Protein AF-A0AA47IMC3-F1 (afdb_monomer_lite)

pLDDT: mean 81.29, std 11.77, range [48.22, 93.5]

Radius of gyration: 18.33 Å; chains: 1; bounding box: 44×22×48 Å

Organism: Streptococcus macedonicus (NCBI:txid59310)

Foldseek 3Di:
DPPDDDDDDDDDDQKDWDFQPPPVWPKDKDKDWDWDCDPVDNDIDIKIKIWIKTFPDWDFDPDPDDDDPRIGMTRTDMGTDDMDID

Secondary structure (DSSP, 8-state):
-------------SEEEEESS--S--EEEEEEEEEEE-TT-SSEEEEEEEEEEEEEEEEE---SS---TTEEEEEEEEEEEEEEE-

Sequence (86 aa):
MVDEKADVIINFPNYLFLKDENTSQNLIRIELKLSYNDMFRRNKKELGVLLDFQVLGETLAPAPYPYKDGFSYYFVRIGFVSALHL

Structure (mmCIF, N/CA/C/O backbone):
data_AF-A0AA47IMC3-F1
#
_entry.id   AF-A0AA47IMC3-F1
#
loop_
_atom_site.group_PDB
_atom_site.id
_atom_site.type_symbol
_atom_site.label_atom_id
_atom_site.label_alt_id
_atom_site.label_comp_id
_atom_site.label_asym_id
_atom_site.label_entity_id
_atom_site.label_seq_id
_atom_site.pdbx_PDB_ins_code
_atom_site.Cartn_x
_atom_site.Cartn_y
_atom_site.Cartn_z
_atom_site.occupancy
_atom_site.B_iso_or_equiv
_atom_site.auth_seq_id
_atom_site.auth_comp_id
_atom_site.auth_asym_id
_atom_site.auth_atom_id
_atom_site.pdbx_PDB_model_num
ATOM 1 N N . MET A 1 1 ? 21.901 -10.215 -26.463 1.00 48.22 1 MET A N 1
ATOM 2 C CA . MET A 1 1 ? 21.454 -9.292 -25.404 1.00 48.22 1 MET A CA 1
ATOM 3 C C . MET A 1 1 ? 20.461 -10.073 -24.579 1.00 48.22 1 MET A C 1
ATOM 5 O O . MET A 1 1 ? 19.522 -10.597 -25.159 1.00 48.22 1 MET A O 1
ATOM 9 N N . VAL A 1 2 ? 20.755 -10.301 -23.304 1.00 53.09 2 VAL A N 1
ATOM 10 C CA . VAL A 1 2 ? 19.776 -10.884 -22.385 1.00 53.09 2 VAL A CA 1
ATOM 11 C C . VAL A 1 2 ? 18.843 -9.735 -22.026 1.00 53.09 2 VAL A C 1
ATOM 13 O O . VAL A 1 2 ? 19.332 -8.700 -21.578 1.00 53.09 2 VAL A O 1
ATOM 16 N N . ASP A 1 3 ? 17.548 -9.873 -22.297 1.00 56.22 3 ASP A N 1
ATOM 17 C CA . ASP A 1 3 ? 16.541 -8.951 -21.770 1.00 56.22 3 ASP A CA 1
ATOM 18 C C . ASP A 1 3 ? 16.510 -9.135 -20.250 1.00 56.22 3 ASP A C 1
ATOM 20 O O . ASP A 1 3 ? 15.816 -10.002 -19.716 1.00 56.22 3 ASP A O 1
ATOM 24 N N . GLU A 1 4 ? 17.355 -8.383 -19.547 1.00 65.69 4 GLU A N 1
ATOM 25 C CA . GLU A 1 4 ? 17.391 -8.381 -18.091 1.00 65.69 4 GLU A CA 1
ATOM 26 C C . GLU A 1 4 ? 16.090 -7.768 -17.576 1.00 65.69 4 GLU A C 1
ATOM 28 O O . GLU A 1 4 ? 15.853 -6.562 -17.654 1.00 65.69 4 GLU A O 1
ATOM 33 N N . LYS A 1 5 ? 15.221 -8.638 -17.067 1.00 70.25 5 LYS A N 1
ATOM 34 C CA . LYS A 1 5 ? 13.968 -8.268 -16.424 1.00 70.25 5 LYS A CA 1
ATOM 35 C C . LYS A 1 5 ? 14.166 -8.282 -14.912 1.00 70.25 5 LYS A C 1
ATOM 37 O O . LYS A 1 5 ? 14.619 -9.278 -14.353 1.00 70.25 5 LYS A O 1
ATOM 42 N N . ALA A 1 6 ? 13.792 -7.190 -14.257 1.00 73.31 6 ALA A N 1
ATOM 43 C CA . ALA A 1 6 ? 13.660 -7.131 -12.808 1.00 73.31 6 ALA A CA 1
ATOM 44 C C . ALA A 1 6 ? 12.172 -7.171 -12.454 1.00 73.31 6 ALA A C 1
ATOM 46 O O . ALA A 1 6 ? 11.413 -6.292 -12.862 1.00 73.31 6 ALA A O 1
ATOM 47 N N . ASP A 1 7 ? 11.762 -8.192 -11.707 1.00 80.50 7 ASP A N 1
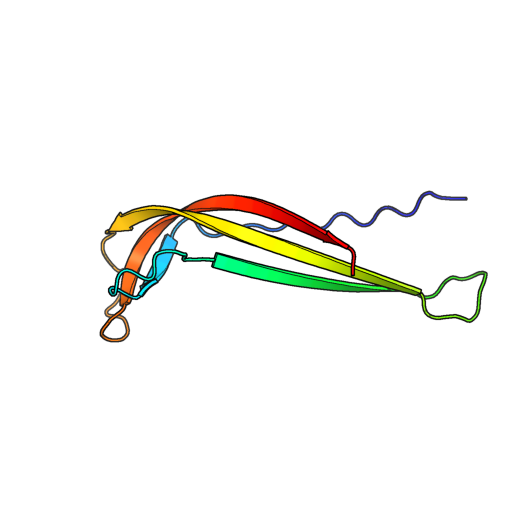ATOM 48 C CA . ASP A 1 7 ? 10.403 -8.305 -11.189 1.00 80.50 7 ASP A CA 1
ATOM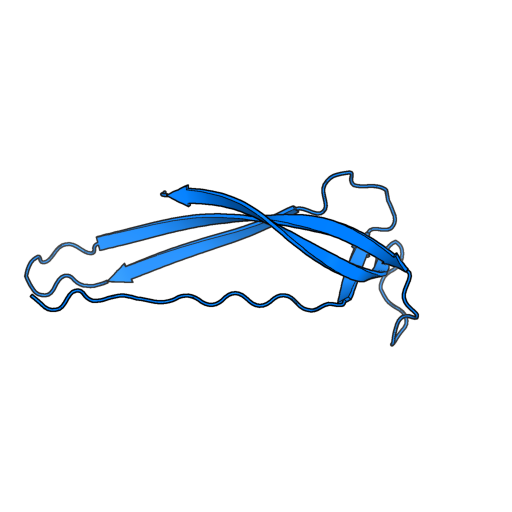 49 C C . ASP A 1 7 ? 10.356 -7.787 -9.748 1.00 80.50 7 ASP A C 1
ATOM 51 O O . ASP A 1 7 ? 11.108 -8.238 -8.883 1.00 80.50 7 ASP A O 1
ATOM 55 N N . VAL A 1 8 ? 9.464 -6.829 -9.488 1.00 79.94 8 VAL A N 1
ATOM 56 C CA . VAL A 1 8 ? 9.213 -6.286 -8.148 1.00 79.94 8 VAL A CA 1
ATOM 57 C C . VAL A 1 8 ? 7.830 -6.734 -7.701 1.00 79.94 8 VAL A C 1
ATOM 59 O O . VAL A 1 8 ? 6.830 -6.407 -8.335 1.00 79.94 8 VAL A O 1
ATOM 62 N N . ILE A 1 9 ? 7.776 -7.479 -6.597 1.00 85.81 9 ILE A N 1
ATOM 63 C CA . ILE A 1 9 ? 6.529 -7.981 -6.014 1.00 85.81 9 ILE A CA 1
ATOM 64 C C . ILE A 1 9 ? 6.226 -7.169 -4.757 1.00 85.81 9 ILE A C 1
ATOM 66 O O . ILE A 1 9 ? 7.021 -7.152 -3.818 1.00 85.81 9 ILE A O 1
ATOM 70 N N . ILE A 1 10 ? 5.068 -6.512 -4.735 1.00 86.31 10 ILE A N 1
ATOM 71 C CA . ILE A 1 10 ? 4.594 -5.722 -3.596 1.00 86.31 10 ILE A CA 1
ATOM 72 C C . ILE A 1 10 ? 3.402 -6.449 -2.986 1.00 86.31 10 ILE A C 1
ATOM 74 O O . ILE A 1 10 ? 2.388 -6.650 -3.649 1.00 86.31 10 ILE A O 1
ATOM 78 N N . ASN A 1 11 ? 3.532 -6.827 -1.716 1.00 90.19 11 ASN A N 1
ATOM 79 C CA . ASN A 1 11 ? 2.469 -7.464 -0.952 1.00 90.19 11 ASN A CA 1
ATOM 80 C C . ASN A 1 11 ? 2.019 -6.528 0.162 1.00 90.19 11 ASN A C 1
ATOM 82 O O . ASN A 1 11 ? 2.846 -6.000 0.906 1.00 90.19 11 ASN A O 1
ATOM 86 N N . PHE A 1 12 ? 0.708 -6.373 0.304 1.00 90.19 12 PHE A N 1
ATOM 87 C CA . PHE A 1 12 ? 0.125 -5.624 1.403 1.00 90.19 12 PHE A CA 1
ATOM 88 C C . PHE A 1 12 ? -0.503 -6.560 2.435 1.00 90.19 12 PHE A C 1
ATOM 90 O O . PHE A 1 12 ? -1.083 -7.581 2.056 1.00 90.19 12 PHE A O 1
ATOM 97 N N . PRO A 1 13 ? -0.421 -6.228 3.734 1.00 90.31 13 PRO A N 1
ATOM 98 C CA . PRO A 1 13 ? -1.158 -6.9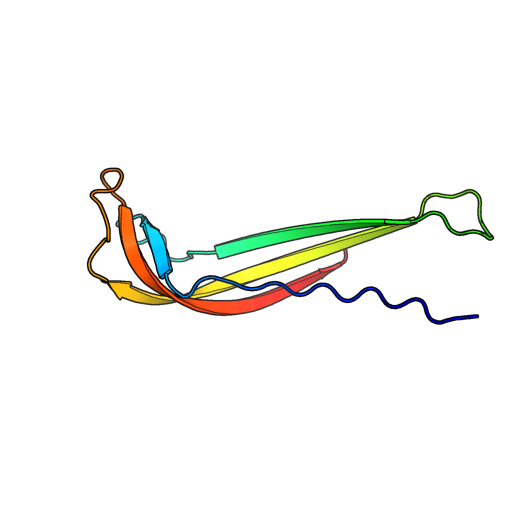59 4.748 1.00 90.31 13 PRO A CA 1
ATOM 99 C C . PRO A 1 13 ? -2.659 -6.689 4.608 1.00 90.31 13 PRO A C 1
ATOM 101 O O . PRO A 1 13 ? -3.088 -5.592 4.258 1.00 90.31 13 PRO A O 1
ATOM 104 N N . ASN A 1 14 ? -3.464 -7.685 4.969 1.00 90.62 14 ASN A N 1
ATOM 105 C CA . ASN A 1 14 ? -4.923 -7.559 4.992 1.00 90.62 14 ASN A CA 1
ATOM 106 C C . ASN A 1 14 ? -5.439 -6.713 6.163 1.00 90.62 14 ASN A C 1
ATOM 108 O O . ASN A 1 14 ? -6.639 -6.489 6.265 1.00 90.62 14 ASN A O 1
ATOM 112 N N . TYR A 1 15 ? -4.557 -6.284 7.066 1.00 90.94 15 TYR A N 1
ATOM 113 C CA . TYR A 1 15 ? -4.922 -5.490 8.226 1.00 90.94 15 TYR A CA 1
ATOM 114 C C . TYR A 1 15 ? -3.972 -4.314 8.398 1.00 90.94 15 TYR A C 1
ATOM 116 O O . TYR A 1 15 ? -2.754 -4.488 8.312 1.00 90.94 15 TYR A O 1
ATOM 124 N N . LEU A 1 16 ? -4.523 -3.138 8.681 1.00 89.25 16 LEU A N 1
ATOM 125 C CA . LEU A 1 16 ? -3.772 -1.907 8.901 1.00 89.25 16 LEU A CA 1
ATOM 126 C C . LEU A 1 16 ? -4.390 -1.104 10.046 1.00 89.25 16 LEU A C 1
ATOM 128 O O . LEU A 1 16 ? -5.599 -1.141 10.269 1.00 89.25 16 LEU A O 1
ATOM 132 N N . PHE A 1 17 ? -3.548 -0.353 10.753 1.00 88.25 17 PHE A N 1
ATOM 133 C CA . PHE A 1 17 ? -4.010 0.695 11.656 1.00 88.25 17 PHE A CA 1
ATOM 134 C C . PHE A 1 17 ? -4.227 1.970 10.848 1.00 88.25 17 PHE A C 1
ATOM 136 O O . PHE A 1 17 ? -3.276 2.501 10.272 1.00 88.25 17 PHE A O 1
ATOM 143 N N . LEU A 1 18 ? -5.467 2.442 10.796 1.00 86.50 18 LEU A N 1
ATOM 144 C CA . LEU A 1 18 ? -5.862 3.626 10.038 1.00 86.50 18 LEU A CA 1
ATOM 145 C C . LEU A 1 18 ? -6.380 4.689 10.997 1.00 86.50 18 LEU A C 1
ATOM 147 O O . LEU A 1 18 ? -6.849 4.371 12.089 1.00 86.50 18 LEU A O 1
ATOM 151 N N . LYS A 1 19 ? -6.247 5.955 10.604 1.00 86.44 19 LYS A N 1
ATOM 152 C CA . LYS A 1 19 ? -6.723 7.077 11.411 1.00 86.44 19 LYS A CA 1
ATOM 153 C C . LYS A 1 19 ? -8.256 7.069 11.438 1.00 86.44 19 LYS A C 1
ATOM 155 O O . LYS A 1 19 ? -8.873 6.835 10.408 1.00 86.44 19 LYS A O 1
ATOM 160 N N . ASP A 1 20 ? -8.850 7.340 12.598 1.00 77.81 20 ASP A N 1
ATOM 161 C CA . ASP A 1 20 ? -10.312 7.292 12.789 1.00 77.81 20 ASP A CA 1
ATOM 162 C C . ASP A 1 20 ? -11.052 8.438 12.091 1.00 77.81 20 ASP A C 1
ATOM 164 O O . ASP A 1 20 ? -12.232 8.342 11.753 1.00 77.81 20 ASP A O 1
ATOM 168 N N . GLU A 1 21 ? -10.360 9.558 11.892 1.00 69.75 21 GLU A N 1
ATOM 169 C CA . GLU A 1 21 ? -10.888 10.686 11.140 1.00 69.75 21 GLU A CA 1
ATOM 170 C C . GLU A 1 21 ? -10.950 10.312 9.665 1.00 69.75 21 GLU A C 1
ATOM 172 O O . GLU A 1 21 ? -9.956 9.855 9.109 1.00 69.75 21 GLU A O 1
ATOM 177 N N . ASN A 1 22 ? -12.111 10.548 9.052 1.00 61.44 22 ASN A N 1
ATOM 178 C CA . ASN A 1 22 ? -12.442 10.249 7.663 1.00 61.44 22 ASN A CA 1
ATOM 179 C C . ASN A 1 22 ? -11.540 11.034 6.688 1.00 61.44 22 ASN A C 1
ATOM 181 O O . ASN A 1 22 ? -11.958 11.991 6.034 1.00 61.44 22 ASN A O 1
ATOM 185 N N . THR A 1 23 ? -10.264 10.658 6.613 1.00 58.16 23 THR A N 1
ATOM 186 C CA . THR A 1 23 ? -9.349 11.046 5.556 1.00 58.16 23 THR A CA 1
ATOM 187 C C . THR A 1 23 ? -9.801 10.264 4.349 1.00 58.16 23 THR A C 1
ATOM 189 O O . THR A 1 23 ? -9.425 9.114 4.154 1.00 58.16 23 THR A O 1
ATOM 192 N N . SER A 1 24 ? -10.642 10.908 3.548 1.00 55.09 24 SER A N 1
ATOM 193 C CA . SER A 1 24 ? -11.318 10.399 2.356 1.00 55.09 24 SER A CA 1
ATOM 194 C C . SER A 1 24 ? -10.410 9.745 1.300 1.00 55.09 24 SER A C 1
ATOM 196 O O . SER A 1 24 ? -10.891 9.360 0.238 1.00 55.09 24 SER A O 1
ATOM 198 N N . GLN A 1 25 ? -9.104 9.617 1.552 1.00 62.50 25 GLN A N 1
ATOM 199 C CA . GLN A 1 25 ? -8.114 8.978 0.699 1.00 62.50 25 GLN A CA 1
ATOM 200 C C . GLN A 1 25 ? -6.992 8.370 1.561 1.00 62.50 25 GLN A C 1
ATOM 202 O O . GLN A 1 25 ? -5.925 8.963 1.710 1.00 62.50 25 GLN A O 1
ATOM 207 N N . ASN A 1 26 ? -7.209 7.171 2.109 1.00 75.56 26 ASN A N 1
ATOM 208 C CA . ASN A 1 26 ? -6.118 6.319 2.595 1.00 75.56 26 ASN A CA 1
ATOM 209 C C . ASN A 1 26 ? -5.294 5.848 1.377 1.00 75.56 26 ASN A C 1
ATOM 211 O O . ASN A 1 26 ? -5.499 4.757 0.839 1.00 75.56 26 ASN A O 1
ATOM 215 N N . LEU A 1 27 ? -4.432 6.744 0.884 1.00 86.94 27 LEU A N 1
ATOM 216 C CA . LEU A 1 27 ? -3.537 6.547 -0.252 1.00 86.94 27 LEU A CA 1
ATOM 217 C C . LEU A 1 27 ? -2.205 5.982 0.241 1.00 86.94 27 LEU A C 1
ATOM 219 O O . LEU A 1 27 ? -1.610 6.495 1.189 1.00 86.94 27 LEU A O 1
ATOM 223 N N . ILE A 1 28 ? -1.706 4.963 -0.445 1.00 88.75 28 ILE A N 1
ATOM 224 C CA . ILE A 1 28 ? -0.371 4.418 -0.231 1.00 88.75 28 ILE A CA 1
ATOM 225 C C . ILE A 1 28 ? 0.441 4.685 -1.490 1.00 88.75 28 ILE A C 1
ATOM 227 O O . ILE A 1 28 ? 0.082 4.233 -2.574 1.00 88.75 28 ILE A O 1
ATOM 231 N N . ARG A 1 29 ? 1.546 5.412 -1.336 1.00 91.62 29 ARG A N 1
ATOM 232 C CA . ARG A 1 29 ? 2.451 5.778 -2.424 1.00 91.62 29 ARG A CA 1
ATOM 233 C C . ARG A 1 29 ? 3.806 5.126 -2.209 1.00 91.62 29 ARG A C 1
ATOM 235 O O . ARG A 1 29 ? 4.413 5.300 -1.154 1.00 91.62 29 ARG A O 1
ATOM 242 N N . ILE A 1 30 ? 4.279 4.393 -3.209 1.00 91.12 30 ILE A N 1
ATOM 243 C CA . ILE A 1 30 ? 5.576 3.715 -3.198 1.00 91.12 30 ILE A CA 1
ATOM 244 C C . ILE A 1 30 ? 6.416 4.277 -4.339 1.00 91.12 30 ILE A C 1
ATOM 246 O O . ILE A 1 30 ? 6.052 4.157 -5.505 1.00 91.12 30 ILE A O 1
ATOM 250 N N . GLU A 1 31 ? 7.548 4.886 -4.002 1.00 92.81 31 GLU A N 1
ATOM 251 C CA . GLU A 1 31 ? 8.553 5.302 -4.977 1.00 92.81 31 GLU A CA 1
ATOM 252 C C . GLU A 1 31 ? 9.624 4.212 -5.086 1.00 92.81 31 GLU A C 1
ATOM 254 O O . GLU A 1 31 ? 10.316 3.904 -4.115 1.00 92.81 31 GLU A O 1
ATOM 259 N N . LEU A 1 32 ? 9.765 3.623 -6.272 1.00 88.56 32 LEU A N 1
ATOM 260 C CA . LEU A 1 32 ? 10.809 2.657 -6.581 1.00 88.56 32 LEU A CA 1
ATOM 261 C C . LEU A 1 32 ? 11.858 3.324 -7.471 1.00 88.56 32 LEU A C 1
ATOM 263 O O . LEU A 1 32 ? 11.544 3.801 -8.561 1.00 88.56 32 LEU A O 1
ATOM 267 N N . LYS A 1 33 ? 13.114 3.312 -7.023 1.00 87.19 33 LYS A N 1
ATOM 268 C CA . LYS A 1 33 ? 14.271 3.773 -7.798 1.00 87.19 33 LYS A CA 1
ATOM 269 C C . LYS A 1 33 ? 15.259 2.630 -7.964 1.00 87.19 33 LYS A C 1
ATOM 271 O O . LYS A 1 33 ? 15.868 2.190 -6.991 1.00 87.19 33 LYS A O 1
ATOM 276 N N . LEU A 1 34 ? 15.433 2.164 -9.196 1.00 80.38 34 LEU A N 1
ATOM 277 C CA . LEU A 1 34 ? 16.431 1.165 -9.549 1.00 80.38 34 LEU A CA 1
ATOM 278 C C . LEU A 1 34 ? 17.609 1.859 -10.231 1.00 80.38 34 LEU A C 1
ATOM 280 O O . LEU A 1 34 ? 17.458 2.472 -11.283 1.00 80.38 34 LEU A O 1
ATOM 284 N N . SER A 1 35 ? 18.790 1.752 -9.637 1.00 78.75 35 SER A N 1
ATOM 285 C CA . SER A 1 35 ? 20.043 2.178 -10.258 1.00 78.75 35 SER A CA 1
ATOM 286 C C . SER A 1 35 ? 20.807 0.951 -10.728 1.00 78.75 35 SER A C 1
ATOM 288 O O . SER A 1 35 ? 21.062 0.061 -9.920 1.00 78.75 35 SER A O 1
ATOM 290 N N . TYR A 1 36 ? 21.212 0.912 -11.994 1.00 75.75 36 TYR A N 1
ATOM 291 C CA . TYR A 1 36 ? 22.051 -0.170 -12.509 1.00 75.75 36 TYR A CA 1
ATOM 292 C C . TYR A 1 36 ? 23.210 0.369 -13.347 1.00 75.75 36 TYR A C 1
ATOM 294 O O . TYR A 1 36 ? 23.118 1.415 -14.001 1.00 75.75 36 TYR A O 1
ATOM 302 N N . ASN A 1 37 ? 24.329 -0.351 -13.290 1.00 69.75 37 ASN A N 1
ATOM 303 C CA . ASN A 1 37 ? 25.502 -0.065 -14.102 1.00 69.75 37 ASN A CA 1
ATOM 304 C C . ASN A 1 37 ? 25.310 -0.732 -15.463 1.00 69.75 37 ASN A C 1
ATOM 306 O O . ASN A 1 37 ? 25.267 -1.956 -15.556 1.00 69.75 37 ASN A O 1
ATOM 310 N N . ASP A 1 38 ? 25.199 0.067 -16.519 1.00 63.91 38 ASP A N 1
ATOM 311 C CA . ASP A 1 38 ? 25.200 -0.447 -17.884 1.00 63.91 38 ASP A CA 1
ATOM 312 C C . ASP A 1 38 ? 26.630 -0.912 -18.213 1.00 63.91 38 ASP A C 1
ATOM 314 O O . ASP A 1 38 ? 27.553 -0.104 -18.319 1.00 63.91 38 ASP A O 1
ATOM 318 N N . MET A 1 39 ? 26.842 -2.227 -18.345 1.00 62.19 39 MET A N 1
ATOM 319 C CA . MET A 1 39 ? 28.173 -2.800 -18.612 1.00 62.19 39 MET A CA 1
ATOM 320 C C . MET A 1 39 ? 28.808 -2.266 -19.910 1.00 62.19 39 MET A C 1
ATOM 322 O O . MET A 1 39 ? 30.022 -2.369 -20.084 1.00 62.19 39 MET A O 1
ATOM 326 N N . PHE A 1 40 ? 28.017 -1.660 -20.804 1.00 62.75 40 PHE A N 1
ATOM 327 C CA . PHE A 1 40 ? 28.476 -1.099 -22.075 1.00 62.75 40 PHE A CA 1
ATOM 328 C C . PHE A 1 40 ? 28.577 0.431 -22.074 1.00 62.75 40 PHE A C 1
ATOM 330 O O . PHE A 1 40 ? 29.186 1.008 -22.977 1.00 62.75 40 PHE A O 1
ATOM 337 N N . ARG A 1 41 ? 28.003 1.119 -21.080 1.00 58.00 41 ARG A N 1
ATOM 338 C CA . ARG A 1 41 ? 28.030 2.584 -20.971 1.00 58.00 41 ARG A CA 1
ATOM 339 C C . ARG A 1 41 ? 28.381 2.971 -19.536 1.00 58.00 41 ARG A C 1
ATOM 341 O O . ARG A 1 41 ? 27.609 2.708 -18.630 1.00 58.00 41 ARG A O 1
ATOM 348 N N . ARG A 1 42 ? 29.489 3.698 -19.323 1.00 56.59 42 ARG A N 1
ATOM 349 C CA . ARG A 1 42 ? 29.921 4.257 -18.011 1.00 56.59 42 ARG A CA 1
ATOM 350 C C . ARG A 1 42 ? 28.913 5.220 -17.339 1.00 56.59 42 ARG A C 1
ATOM 352 O O . ARG A 1 42 ? 29.262 5.883 -16.368 1.00 56.59 42 ARG A O 1
ATOM 359 N N . ASN A 1 43 ? 27.683 5.311 -17.835 1.00 60.25 43 ASN A N 1
ATOM 360 C CA . ASN A 1 43 ? 26.632 6.150 -17.289 1.00 60.25 43 ASN A CA 1
ATOM 361 C C . ASN A 1 43 ? 25.710 5.291 -16.426 1.00 60.25 43 ASN A C 1
ATOM 363 O O . ASN A 1 43 ? 25.100 4.338 -16.913 1.00 60.25 43 ASN A O 1
ATOM 367 N N . LYS A 1 44 ? 25.589 5.665 -15.151 1.00 65.88 44 LYS A N 1
ATOM 368 C CA . LYS A 1 44 ? 24.566 5.145 -14.246 1.00 65.88 44 LYS A CA 1
ATOM 369 C C . LYS A 1 44 ? 23.196 5.399 -14.881 1.00 65.88 44 LYS A C 1
ATOM 371 O O . LYS A 1 44 ? 22.863 6.550 -15.161 1.00 65.88 44 LYS A O 1
ATOM 376 N N . LYS A 1 45 ? 22.429 4.342 -15.144 1.00 70.12 45 LYS A N 1
ATOM 377 C CA . LYS A 1 45 ? 21.023 4.475 -15.533 1.00 70.12 45 LYS A CA 1
ATOM 378 C C . LYS A 1 45 ? 20.166 4.348 -14.286 1.00 70.12 45 LYS A C 1
ATOM 380 O O . LYS A 1 45 ? 20.407 3.480 -13.445 1.00 70.12 45 LYS A O 1
ATOM 385 N N . GLU A 1 46 ? 19.177 5.222 -14.185 1.00 75.94 46 GLU A N 1
ATOM 386 C CA . GLU A 1 46 ? 18.166 5.186 -13.138 1.00 75.94 46 GLU A CA 1
ATOM 387 C C . GLU A 1 46 ? 16.808 4.933 -13.791 1.00 75.94 46 GLU A C 1
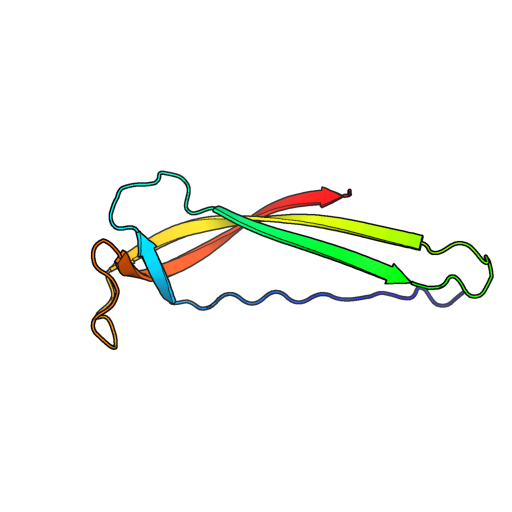ATOM 389 O O . GLU A 1 46 ? 16.472 5.544 -14.804 1.00 75.94 46 GLU A O 1
ATOM 394 N N . LEU A 1 47 ? 16.059 3.986 -13.235 1.00 80.25 47 LEU A N 1
ATOM 395 C CA . LEU A 1 47 ? 14.656 3.756 -13.539 1.00 80.25 47 LEU A CA 1
ATOM 396 C C . LEU A 1 47 ? 13.863 4.149 -12.296 1.00 80.25 47 LEU A C 1
ATOM 398 O O . LEU A 1 47 ? 14.030 3.531 -11.242 1.00 80.25 47 LEU A O 1
ATOM 402 N N . GLY A 1 48 ? 13.017 5.165 -12.417 1.00 85.88 48 GLY A N 1
ATOM 403 C CA . GLY A 1 48 ? 12.075 5.544 -11.377 1.00 85.88 48 GLY A CA 1
ATOM 404 C C . GLY A 1 48 ? 10.652 5.146 -11.754 1.00 85.88 48 GLY A C 1
ATOM 405 O O . GLY A 1 48 ? 10.229 5.303 -12.901 1.00 85.88 48 GLY A O 1
ATOM 406 N N . VAL A 1 49 ? 9.898 4.627 -10.790 1.00 89.81 49 VAL A N 1
ATOM 407 C CA . VAL A 1 49 ? 8.447 4.487 -10.909 1.00 89.81 49 VAL A CA 1
ATOM 408 C C . VAL A 1 49 ? 7.783 4.854 -9.591 1.00 89.81 49 VAL A C 1
ATOM 410 O O . VAL A 1 49 ? 8.217 4.443 -8.515 1.00 89.81 49 VAL A O 1
ATOM 413 N N . LEU A 1 50 ? 6.721 5.640 -9.684 1.00 93.12 50 LEU A N 1
ATOM 414 C CA . LEU A 1 50 ? 5.823 5.952 -8.592 1.00 93.12 50 LEU A CA 1
ATOM 415 C C . LEU A 1 50 ? 4.579 5.081 -8.722 1.00 93.12 50 LEU A C 1
ATOM 417 O O . LEU A 1 50 ? 3.920 5.097 -9.759 1.00 93.12 50 LEU A O 1
ATOM 421 N N . LEU A 1 51 ? 4.267 4.322 -7.682 1.00 93.50 51 LEU A N 1
ATOM 422 C CA . LEU A 1 51 ? 3.117 3.432 -7.625 1.00 93.50 51 LEU A CA 1
ATOM 423 C C . LEU A 1 51 ? 2.142 3.960 -6.580 1.00 93.50 51 LEU A C 1
ATOM 425 O O . LEU A 1 51 ? 2.500 4.094 -5.409 1.00 93.50 51 LEU A O 1
ATOM 429 N N . ASP A 1 52 ? 0.918 4.237 -7.008 1.00 93.38 52 ASP A N 1
ATOM 430 C CA . ASP A 1 52 ? -0.163 4.694 -6.146 1.00 93.38 52 ASP A CA 1
ATOM 431 C C . ASP A 1 52 ? -1.179 3.568 -5.935 1.00 93.38 52 ASP A C 1
ATOM 433 O O . ASP A 1 52 ? -1.626 2.902 -6.875 1.00 93.38 52 ASP A O 1
ATOM 437 N N . PHE A 1 53 ? -1.559 3.380 -4.676 1.00 92.38 53 PHE A N 1
ATOM 438 C CA . PHE A 1 53 ? -2.552 2.422 -4.215 1.00 92.38 53 PHE A CA 1
ATOM 439 C C . PHE A 1 53 ? -3.552 3.121 -3.297 1.00 92.38 53 PHE A C 1
ATOM 441 O O . PHE A 1 53 ? -3.246 4.135 -2.671 1.00 92.38 53 PHE A O 1
ATOM 448 N N . GLN A 1 54 ? -4.745 2.552 -3.178 1.00 91.12 54 GLN A N 1
ATOM 449 C CA . GLN A 1 54 ? -5.801 3.084 -2.325 1.00 91.12 54 GLN A CA 1
ATOM 450 C C . GLN A 1 54 ? -6.437 1.969 -1.504 1.00 91.12 54 GLN A C 1
ATOM 452 O O . GLN A 1 54 ? -6.671 0.869 -2.009 1.00 91.12 54 GLN A O 1
ATOM 457 N N . VAL A 1 55 ? -6.764 2.260 -0.246 1.00 89.19 55 VAL A N 1
ATOM 458 C CA . VAL A 1 55 ? -7.669 1.413 0.536 1.00 89.19 55 VAL A CA 1
ATOM 459 C C . VAL A 1 55 ? -9.078 1.559 -0.050 1.00 89.19 55 VAL A C 1
ATOM 461 O O . VAL A 1 55 ? -9.700 2.611 0.053 1.00 89.19 55 VAL A O 1
ATOM 464 N N . LEU A 1 56 ? -9.559 0.509 -0.715 1.00 85.31 56 LEU A N 1
ATOM 465 C CA . LEU A 1 56 ? -10.863 0.459 -1.388 1.00 85.31 56 LEU A CA 1
ATOM 466 C C . LEU A 1 56 ? -12.019 0.197 -0.422 1.00 85.31 56 LEU A C 1
ATOM 468 O O . LEU A 1 56 ? -13.176 0.453 -0.741 1.00 85.31 56 LEU A O 1
ATOM 472 N N . GLY A 1 57 ? -11.709 -0.382 0.731 1.00 76.94 57 GLY A N 1
ATOM 473 C CA . GLY A 1 57 ? -12.680 -0.693 1.759 1.00 76.94 57 GLY A CA 1
ATOM 474 C C . GLY A 1 57 ? -11.980 -1.100 3.039 1.00 76.94 57 GLY A C 1
ATOM 475 O O . GLY A 1 57 ? -10.916 -1.727 3.010 1.00 76.94 57 GLY A O 1
ATOM 476 N N . GLU A 1 58 ? -12.607 -0.747 4.148 1.00 83.56 58 GLU A N 1
ATOM 477 C CA . GLU A 1 58 ? -12.130 -1.020 5.490 1.00 83.56 58 GLU A CA 1
ATOM 478 C C . GLU A 1 58 ? -13.290 -1.535 6.343 1.00 83.56 58 GLU A C 1
ATOM 480 O O . GLU A 1 58 ? -14.439 -1.114 6.212 1.00 83.56 58 GLU A O 1
ATOM 485 N N . THR A 1 59 ? -13.013 -2.528 7.175 1.00 87.81 59 THR A N 1
ATOM 486 C CA . THR A 1 59 ? -13.960 -3.051 8.157 1.00 87.81 59 THR A CA 1
ATOM 487 C C . THR A 1 59 ? -13.254 -3.078 9.491 1.00 87.81 59 THR A C 1
ATOM 489 O O . THR A 1 59 ? -12.160 -3.633 9.591 1.00 87.81 59 THR A O 1
ATOM 492 N N . LEU A 1 60 ? -13.862 -2.457 10.499 1.00 88.56 60 LEU A N 1
ATOM 493 C CA . LEU A 1 60 ? -13.289 -2.409 11.836 1.00 88.56 60 LEU A CA 1
ATOM 494 C C . LEU A 1 60 ? -13.037 -3.838 12.333 1.00 88.56 60 LEU A C 1
ATOM 496 O O . LEU A 1 60 ? -13.915 -4.699 12.256 1.00 88.56 60 LEU A O 1
ATOM 500 N N . ALA A 1 61 ? -11.828 -4.086 12.818 1.00 88.75 61 ALA A N 1
ATOM 501 C CA . ALA A 1 61 ? -11.384 -5.376 13.311 1.00 88.75 61 ALA A CA 1
ATOM 502 C C . ALA A 1 61 ? -10.981 -5.261 14.790 1.00 88.75 61 ALA A C 1
ATOM 504 O O . ALA A 1 61 ? -10.523 -4.203 15.228 1.00 88.75 61 ALA A O 1
ATOM 505 N N . PRO A 1 62 ? -11.122 -6.338 15.583 1.00 88.50 62 PRO A N 1
ATOM 506 C CA . PRO A 1 62 ? -10.631 -6.344 16.953 1.00 88.50 62 PRO A CA 1
ATOM 507 C C . PRO A 1 62 ? -9.111 -6.156 16.951 1.00 88.50 62 PRO A C 1
ATOM 509 O O . PRO A 1 62 ? -8.375 -6.964 16.379 1.00 88.50 62 PRO A O 1
ATOM 512 N N . ALA A 1 63 ? -8.646 -5.070 17.567 1.00 86.44 63 ALA A N 1
ATOM 513 C CA . ALA A 1 63 ? -7.225 -4.768 17.634 1.00 86.44 63 ALA A CA 1
ATOM 514 C C . ALA A 1 63 ? -6.503 -5.815 18.507 1.00 86.44 63 ALA A C 1
ATOM 516 O O . ALA A 1 63 ? -6.960 -6.097 19.618 1.00 86.44 63 ALA A O 1
ATOM 517 N N . PRO A 1 64 ? -5.369 -6.381 18.053 1.00 84.56 64 PRO A N 1
ATOM 518 C CA . PRO A 1 64 ? -4.612 -7.366 18.831 1.00 84.56 64 PRO A CA 1
ATOM 519 C C . PRO A 1 64 ? -3.969 -6.768 20.094 1.00 84.56 64 PRO A C 1
ATOM 521 O O . PRO A 1 64 ? -3.582 -7.503 21.000 1.00 84.56 64 PRO A O 1
ATOM 524 N N . TYR A 1 65 ? -3.845 -5.443 20.155 1.00 84.00 65 TYR A N 1
ATOM 525 C CA . TYR A 1 65 ? -3.359 -4.674 21.296 1.00 84.00 65 TYR A CA 1
ATOM 526 C C . TYR A 1 65 ? -3.918 -3.242 21.233 1.00 84.00 65 TYR A C 1
ATOM 528 O O . TYR A 1 65 ? -4.281 -2.783 20.145 1.00 84.00 65 TYR A O 1
ATOM 536 N N . PRO A 1 66 ? -3.975 -2.517 22.368 1.00 79.38 66 PRO A N 1
ATOM 537 C CA . PRO A 1 66 ? -4.289 -1.093 22.373 1.00 79.38 66 PRO A CA 1
ATOM 538 C C . PRO A 1 66 ? -3.284 -0.339 21.502 1.00 79.38 66 PRO A C 1
ATOM 540 O O . PRO A 1 66 ? -2.073 -0.524 21.643 1.00 79.38 66 PRO A O 1
ATOM 543 N N . TYR A 1 67 ? -3.782 0.491 20.593 1.00 80.94 67 TYR A N 1
ATOM 544 C CA . TYR A 1 67 ? -2.950 1.303 19.713 1.00 80.94 67 TYR A CA 1
ATOM 545 C C . TYR A 1 67 ? -3.065 2.783 20.079 1.00 80.94 67 TYR A C 1
ATOM 547 O O . TYR A 1 67 ? -3.778 3.147 21.010 1.00 80.94 67 TYR A O 1
ATOM 555 N N . LYS A 1 68 ? -2.307 3.634 19.386 1.00 85.31 68 LYS A N 1
ATOM 556 C CA . LYS A 1 68 ? -2.318 5.079 19.617 1.00 85.31 68 LYS A CA 1
ATOM 557 C C . LYS A 1 68 ? -3.733 5.640 19.445 1.00 85.31 68 LYS A C 1
ATOM 559 O O . LYS A 1 68 ? -4.388 5.326 18.456 1.00 85.31 68 LYS A O 1
ATOM 564 N N . ASP A 1 69 ? -4.141 6.525 20.351 1.00 86.19 69 ASP A N 1
ATOM 565 C CA . ASP A 1 69 ? -5.418 7.235 20.255 1.00 86.19 69 ASP A CA 1
ATOM 566 C C . ASP A 1 69 ? -5.604 7.902 18.881 1.00 86.19 69 ASP A C 1
ATOM 568 O O . ASP A 1 69 ? -4.670 8.488 18.315 1.00 86.19 69 ASP A O 1
ATOM 572 N N . GLY A 1 70 ? -6.827 7.816 18.355 1.00 86.38 70 GLY A N 1
ATOM 573 C CA . GLY A 1 70 ? -7.190 8.320 17.029 1.00 86.38 70 GLY A CA 1
ATOM 574 C C . GLY A 1 70 ? -6.831 7.383 15.872 1.00 86.38 70 GLY A C 1
ATOM 575 O O . GLY A 1 70 ? -6.866 7.814 14.717 1.00 86.38 70 GLY A O 1
ATOM 576 N N . PHE A 1 71 ? -6.457 6.135 16.166 1.00 87.38 71 PHE A N 1
ATOM 577 C CA . PHE A 1 71 ? -6.266 5.077 15.183 1.00 87.38 71 PHE A CA 1
ATOM 578 C C . PHE A 1 71 ? -7.005 3.808 15.601 1.00 87.38 71 PHE A C 1
ATOM 580 O O . PHE A 1 71 ? -6.866 3.336 16.731 1.00 87.38 71 PHE A O 1
ATOM 587 N N . SER A 1 72 ? -7.659 3.181 14.632 1.00 88.62 72 SER A N 1
ATOM 588 C CA . SER A 1 72 ? -8.320 1.893 14.799 1.00 88.62 72 SER A CA 1
ATOM 589 C C . SER A 1 72 ? -7.730 0.838 13.879 1.00 88.62 72 SER A C 1
ATOM 591 O O . SER A 1 72 ? -7.088 1.127 12.866 1.00 88.62 72 SER A O 1
ATOM 593 N N . TYR A 1 73 ? -7.922 -0.419 14.263 1.00 90.94 73 TYR A N 1
ATOM 594 C CA . TYR A 1 73 ? -7.473 -1.564 13.488 1.00 90.94 73 TYR A CA 1
ATOM 595 C C . TYR A 1 73 ? -8.552 -1.966 12.486 1.00 90.94 73 TYR A C 1
ATOM 597 O O . TYR A 1 73 ? -9.693 -2.223 12.869 1.00 90.94 73 TYR A O 1
ATOM 605 N N . TYR A 1 74 ? -8.192 -2.042 11.209 1.00 89.38 74 TYR A N 1
ATOM 606 C CA . TYR A 1 74 ? -9.116 -2.384 10.136 1.00 89.38 74 TYR A CA 1
ATOM 607 C C . TYR A 1 74 ? -8.612 -3.580 9.349 1.00 89.38 74 TYR A C 1
ATOM 609 O O . TYR A 1 74 ? -7.427 -3.677 9.030 1.00 89.38 74 TYR A O 1
ATOM 617 N N . PHE A 1 75 ? -9.536 -4.457 8.974 1.00 91.19 75 PHE A N 1
ATOM 618 C CA . PHE A 1 75 ? -9.361 -5.316 7.816 1.00 91.19 75 PHE A CA 1
ATOM 619 C C . PHE A 1 75 ? -9.527 -4.466 6.556 1.00 91.19 75 PHE A C 1
ATOM 621 O O . PHE A 1 75 ? -10.546 -3.793 6.398 1.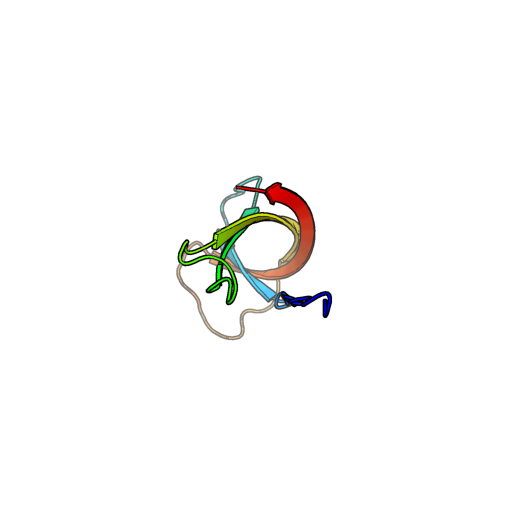00 91.19 75 PHE A O 1
ATOM 628 N N . VAL A 1 76 ? -8.540 -4.490 5.668 1.00 90.88 76 VAL A N 1
ATOM 629 C CA . VAL A 1 76 ? -8.458 -3.599 4.509 1.00 90.88 76 VAL A CA 1
ATOM 630 C C . VAL A 1 76 ? -8.405 -4.372 3.202 1.00 90.88 76 VAL A C 1
ATOM 632 O O . VAL A 1 76 ? -7.842 -5.463 3.111 1.00 90.88 76 VAL A O 1
ATOM 635 N N . ARG A 1 77 ? -8.951 -3.763 2.151 1.00 90.81 77 ARG A N 1
ATOM 636 C CA . ARG A 1 77 ? -8.702 -4.162 0.764 1.00 90.81 77 ARG A CA 1
ATOM 637 C C . ARG A 1 77 ? -7.979 -3.044 0.046 1.00 90.81 77 ARG A C 1
ATOM 639 O O . ARG A 1 77 ? -8.446 -1.911 0.058 1.00 90.81 77 ARG A O 1
ATOM 646 N N . ILE A 1 78 ? -6.868 -3.373 -0.599 1.00 91.38 78 ILE A N 1
ATOM 647 C CA . ILE A 1 78 ? -6.021 -2.395 -1.278 1.00 91.38 78 ILE A CA 1
ATOM 648 C C . ILE A 1 78 ? -6.118 -2.612 -2.782 1.00 91.38 78 ILE A C 1
ATOM 650 O O . ILE A 1 78 ? -6.015 -3.738 -3.266 1.00 91.38 78 ILE A O 1
ATOM 654 N N . GLY A 1 79 ? -6.349 -1.523 -3.503 1.00 90.81 79 GLY A N 1
ATOM 655 C CA . GLY A 1 79 ? -6.411 -1.478 -4.954 1.00 90.81 79 GLY A CA 1
ATOM 656 C C . GLY A 1 79 ? -5.221 -0.732 -5.529 1.00 90.81 79 GLY A C 1
ATOM 657 O O . GLY A 1 79 ? -4.769 0.260 -4.958 1.00 90.81 79 GLY A O 1
ATOM 658 N N . PHE A 1 80 ? -4.737 -1.194 -6.677 1.00 92.00 80 PHE A N 1
ATOM 659 C CA . PHE A 1 80 ? -3.808 -0.428 -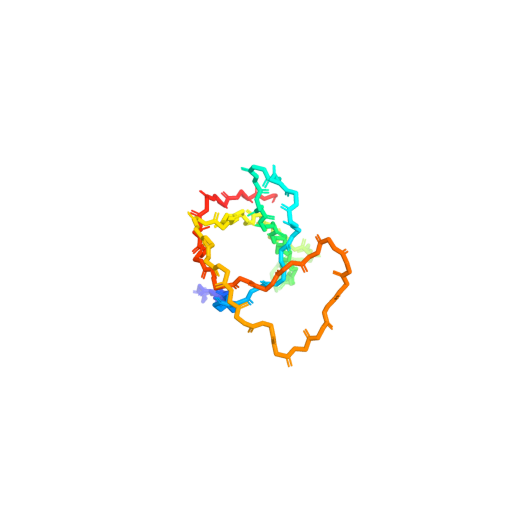7.500 1.00 92.00 80 PHE A CA 1
ATOM 660 C C . PHE A 1 80 ? -4.553 0.708 -8.207 1.00 92.00 80 PHE A C 1
ATOM 662 O O . PHE A 1 80 ? -5.627 0.483 -8.766 1.00 92.00 80 PHE A O 1
ATOM 669 N N . VAL A 1 81 ? -3.978 1.910 -8.180 1.00 92.88 81 VAL A N 1
ATOM 670 C CA . VAL A 1 81 ? -4.558 3.106 -8.802 1.00 92.88 81 VAL A CA 1
ATOM 671 C C . VAL A 1 81 ? -3.791 3.464 -10.068 1.00 92.88 81 VAL A C 1
ATOM 673 O O . VAL A 1 81 ? -4.376 3.531 -11.147 1.00 92.88 81 VAL A O 1
ATOM 676 N N . SER A 1 82 ? -2.481 3.690 -9.955 1.00 92.38 82 SER A N 1
ATOM 677 C CA . SER A 1 82 ? -1.669 4.131 -11.090 1.00 92.38 82 SER A CA 1
ATOM 678 C C . SER A 1 82 ? -0.183 3.864 -10.900 1.00 92.38 82 SER A C 1
ATOM 680 O O . SER A 1 82 ? 0.314 3.779 -9.779 1.00 92.38 82 SER A O 1
ATOM 682 N N . ALA A 1 83 ? 0.531 3.796 -12.024 1.00 91.81 83 ALA A N 1
ATOM 683 C CA . ALA A 1 83 ? 1.984 3.800 -12.083 1.00 91.81 83 ALA A CA 1
ATOM 684 C C . ALA A 1 83 ? 2.447 4.967 -12.962 1.00 91.81 83 ALA A C 1
ATOM 686 O O . ALA A 1 83 ? 1.952 5.132 -14.078 1.00 91.81 83 ALA A O 1
ATOM 687 N N . LEU A 1 84 ? 3.395 5.758 -12.469 1.00 92.00 84 LEU A N 1
ATOM 688 C CA . LEU A 1 84 ? 4.008 6.867 -13.192 1.00 92.00 84 LEU A CA 1
ATOM 689 C C . LEU A 1 84 ? 5.513 6.629 -13.291 1.00 92.00 84 LEU A C 1
ATOM 691 O O . LEU A 1 84 ? 6.185 6.526 -12.269 1.00 92.00 84 LEU A O 1
ATOM 695 N N . HIS A 1 85 ? 6.045 6.559 -14.508 1.00 86.56 85 HIS A N 1
ATOM 696 C CA . HIS A 1 85 ? 7.493 6.554 -14.715 1.00 86.56 85 HIS A CA 1
ATOM 697 C C . HIS A 1 85 ? 8.075 7.940 -14.420 1.00 86.56 85 HIS A C 1
ATOM 699 O O . HIS A 1 85 ? 7.508 8.945 -14.855 1.00 86.56 85 HIS A O 1
ATOM 705 N N . LEU A 1 86 ? 9.176 7.967 -13.667 1.00 81.50 86 LEU A N 1
ATOM 706 C CA . LEU A 1 86 ? 9.894 9.176 -13.250 1.00 81.50 86 LEU A CA 1
ATOM 707 C C . LEU A 1 86 ? 11.142 9.401 -14.106 1.00 81.50 86 LEU A C 1
ATOM 709 O O . LEU A 1 86 ? 11.795 8.389 -14.461 1.00 81.50 86 LEU A O 1
#